Protein AF-A0A2D1V2A5-F1 (afdb_monomer_lite)

Radius of gyration: 15.81 Å; chains: 1; bounding box: 37×21×39 Å

Sequence (69 aa):
WRREKCTEEYHYWQNLNENRTLWKLGTLPPGLITYYKTTKPLDKSWHVLGLGYNPSISMDEIRNAAVVH

Foldseek 3Di:
DVVLCLVVQLVVVCVVCVVVPVHDDDSVVSVCVSCPPVDDDDDLQAEAEDPPHDPPDDPVSVVSHPDYD

Structure (mmCIF, N/CA/C/O backbone):
data_AF-A0A2D1V2A5-F1
#
_entry.id   AF-A0A2D1V2A5-F1
#
loop_
_atom_site.group_PDB
_atom_site.id
_atom_site.type_symbol
_atom_site.label_atom_id
_atom_site.label_alt_id
_atom_site.label_comp_id
_atom_site.label_asym_id
_atom_site.label_entity_id
_atom_site.label_seq_id
_atom_site.pdbx_PDB_ins_code
_atom_site.Cartn_x
_atom_site.Cartn_y
_atom_site.Cartn_z
_atom_site.occupancy
_atom_site.B_iso_or_equiv
_atom_site.auth_seq_id
_atom_site.auth_comp_id
_atom_site.auth_asym_id
_atom_site.auth_atom_id
_atom_site.pdbx_PDB_model_num
ATOM 1 N N . TRP A 1 1 ? -13.397 5.302 0.716 1.00 94.62 1 TRP A N 1
ATOM 2 C CA . TRP A 1 1 ? -12.534 5.909 1.749 1.00 94.62 1 TRP A CA 1
ATOM 3 C C . TRP A 1 1 ? -13.285 6.909 2.607 1.00 94.62 1 TRP A C 1
ATOM 5 O O . TRP A 1 1 ? -13.407 6.640 3.785 1.00 94.62 1 TRP A O 1
ATOM 15 N N . ARG A 1 2 ? -13.874 7.983 2.052 1.00 96.56 2 ARG A N 1
ATOM 16 C CA . ARG A 1 2 ? -14.683 8.939 2.842 1.00 96.56 2 ARG A CA 1
ATOM 17 C C . ARG A 1 2 ? -15.847 8.296 3.609 1.00 96.56 2 ARG A C 1
ATOM 19 O O . ARG A 1 2 ? -15.954 8.483 4.809 1.00 96.56 2 ARG A O 1
ATOM 26 N N . ARG A 1 3 ? -16.680 7.497 2.932 1.00 97.56 3 ARG A N 1
ATOM 27 C CA . ARG A 1 3 ? -17.831 6.819 3.564 1.00 97.56 3 ARG A CA 1
ATOM 28 C C . ARG A 1 3 ? -17.422 5.851 4.681 1.00 97.56 3 ARG A C 1
ATOM 30 O O . ARG A 1 3 ? -18.076 5.809 5.710 1.00 97.56 3 ARG A O 1
ATOM 37 N N . GLU A 1 4 ? -16.327 5.127 4.470 1.00 95.81 4 GLU A N 1
ATOM 38 C CA . GLU A 1 4 ? -15.789 4.131 5.412 1.00 95.81 4 GLU A CA 1
ATOM 39 C C . GLU A 1 4 ? -14.765 4.735 6.389 1.00 95.81 4 GLU A C 1
ATOM 41 O O . GLU A 1 4 ? -14.064 3.996 7.070 1.00 95.81 4 GLU A O 1
ATOM 46 N N . LYS A 1 5 ? -14.610 6.069 6.412 1.00 97.31 5 LYS A N 1
ATOM 47 C CA . LYS A 1 5 ? -13.696 6.790 7.313 1.00 97.31 5 LYS A CA 1
ATOM 48 C C . LYS A 1 5 ? -12.223 6.338 7.272 1.00 97.31 5 LYS A C 1
ATOM 50 O O . LYS A 1 5 ? -11.472 6.553 8.216 1.00 97.31 5 LYS A O 1
ATOM 55 N N . CYS A 1 6 ? -11.759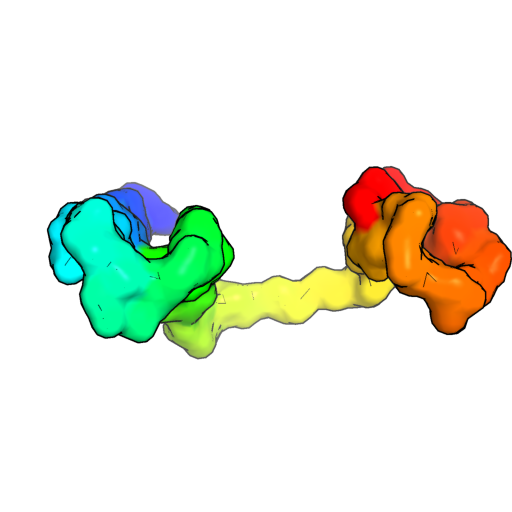 5.787 6.145 1.00 98.19 6 CYS A N 1
ATOM 56 C CA . CYS A 1 6 ? -10.397 5.240 6.023 1.00 98.19 6 CYS A CA 1
ATOM 57 C C . CYS A 1 6 ? -9.298 6.272 6.324 1.00 98.19 6 CYS A C 1
ATOM 59 O O . CYS A 1 6 ? -8.245 5.919 6.833 1.00 98.19 6 CYS A O 1
ATOM 61 N N . THR A 1 7 ? -9.525 7.547 5.995 1.00 98.00 7 THR A N 1
ATOM 62 C CA . THR A 1 7 ? -8.558 8.620 6.267 1.00 98.00 7 THR A CA 1
ATOM 63 C C . THR A 1 7 ? -8.349 8.821 7.767 1.00 98.00 7 THR A C 1
ATOM 65 O O . THR A 1 7 ? -7.214 8.969 8.206 1.00 98.00 7 THR A O 1
ATOM 68 N N . GLU A 1 8 ? -9.423 8.788 8.553 1.00 98.38 8 GLU A N 1
ATOM 69 C CA . GLU A 1 8 ? -9.370 8.956 10.009 1.00 98.38 8 GLU A CA 1
ATOM 70 C C . GLU A 1 8 ? -8.657 7.766 10.663 1.00 98.38 8 GLU A C 1
ATOM 72 O O . GLU A 1 8 ? -7.738 7.970 11.451 1.00 98.38 8 GLU A O 1
ATOM 77 N N . GLU A 1 9 ? -8.996 6.542 10.251 1.00 98.12 9 GLU A N 1
ATOM 78 C CA . GLU A 1 9 ? -8.332 5.309 10.701 1.00 98.12 9 GLU A CA 1
ATOM 79 C C . GLU A 1 9 ? -6.830 5.314 10.368 1.00 98.12 9 GLU A C 1
ATOM 81 O O . GLU A 1 9 ? -5.980 5.045 11.218 1.00 98.12 9 GLU A O 1
ATOM 86 N N . TYR A 1 10 ? -6.477 5.696 9.140 1.00 98.31 10 TYR A N 1
ATOM 87 C CA . TYR A 1 10 ? -5.086 5.796 8.706 1.00 98.31 10 TYR A CA 1
ATOM 88 C C . TYR A 1 10 ? -4.286 6.793 9.557 1.00 98.31 10 TYR A C 1
ATOM 90 O O . TYR A 1 10 ? -3.158 6.503 9.963 1.00 98.31 10 TYR A O 1
ATOM 98 N N . HIS A 1 11 ? -4.863 7.960 9.863 1.00 98.19 11 HIS A N 1
ATOM 99 C CA . HIS A 1 11 ? -4.218 8.949 10.727 1.00 98.19 11 HIS A CA 1
ATOM 100 C C . HIS A 1 11 ? -4.162 8.518 12.192 1.00 98.19 11 HIS A C 1
ATOM 102 O O . HIS A 1 11 ? -3.159 8.795 12.846 1.00 98.19 11 HIS A O 1
ATOM 108 N N . TYR A 1 12 ? -5.167 7.796 12.694 1.00 98.19 12 TYR A N 1
ATOM 109 C CA . TYR A 1 12 ? -5.124 7.199 14.027 1.00 98.19 12 TYR A CA 1
ATOM 110 C C . TYR A 1 12 ? -3.888 6.303 14.189 1.00 98.19 12 TYR A C 1
ATOM 112 O O . TYR A 1 12 ? -3.094 6.517 15.105 1.00 98.19 12 TYR A O 1
ATOM 120 N N . TRP A 1 13 ? -3.655 5.375 13.253 1.00 98.00 13 TRP A N 1
ATOM 121 C CA . TRP A 1 13 ? -2.486 4.490 13.299 1.00 98.00 13 TRP A CA 1
ATOM 122 C C . TRP A 1 13 ? -1.157 5.227 13.127 1.00 98.00 13 TRP A C 1
ATOM 124 O O . TRP A 1 13 ? -0.170 4.85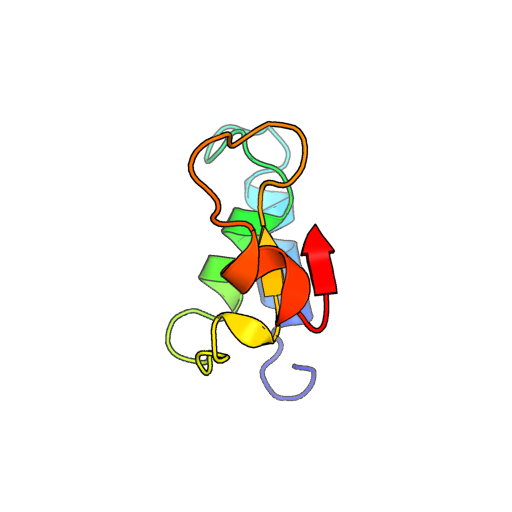7 13.763 1.00 98.00 13 TRP A O 1
ATOM 134 N N . GLN A 1 14 ? -1.111 6.272 12.295 1.00 97.69 14 GLN A N 1
ATOM 135 C CA . GLN A 1 14 ? 0.094 7.094 12.170 1.00 97.69 14 GLN A CA 1
ATOM 136 C C . GLN A 1 14 ? 0.428 7.832 13.468 1.00 97.69 14 GLN A C 1
ATOM 138 O O . GLN A 1 14 ? 1.571 7.767 13.910 1.00 97.69 14 GLN A O 1
ATOM 143 N N . ASN A 1 15 ? -0.558 8.478 14.095 1.00 97.75 15 ASN A N 1
ATOM 144 C CA . ASN A 1 15 ? -0.360 9.213 15.345 1.00 97.75 15 ASN A CA 1
ATOM 145 C C . ASN A 1 15 ? 0.010 8.263 16.489 1.00 97.75 15 ASN A C 1
ATOM 147 O O . ASN A 1 15 ? 0.899 8.552 17.283 1.00 97.75 15 ASN A O 1
ATOM 151 N N . LEU A 1 16 ? -0.616 7.083 16.543 1.00 97.75 16 LEU A N 1
ATOM 152 C CA . LEU A 1 16 ? -0.291 6.078 17.551 1.00 97.75 16 LEU A CA 1
ATOM 153 C C . LEU A 1 16 ? 1.165 5.589 17.441 1.00 97.75 16 LEU A C 1
ATOM 155 O O . LEU A 1 16 ? 1.783 5.267 18.453 1.00 97.75 16 LEU A O 1
ATOM 159 N N . ASN A 1 17 ? 1.729 5.565 16.228 1.00 97.62 17 ASN A N 1
ATOM 160 C CA . ASN A 1 17 ? 3.129 5.218 15.985 1.00 97.62 17 ASN A CA 1
ATOM 161 C C . ASN A 1 17 ? 4.045 6.443 15.780 1.00 97.62 17 ASN A C 1
ATOM 163 O O . ASN A 1 17 ? 5.127 6.301 15.211 1.00 97.62 17 ASN A O 1
ATOM 167 N N . GLU A 1 18 ? 3.666 7.638 16.241 1.00 96.25 18 GLU A N 1
ATOM 168 C CA . GLU A 1 18 ? 4.471 8.861 16.067 1.00 96.25 18 GLU A CA 1
ATOM 169 C C . GLU A 1 18 ? 5.897 8.696 16.626 1.00 96.25 18 GLU A C 1
ATOM 171 O O . GLU A 1 18 ? 6.884 9.043 15.977 1.00 96.25 18 GLU A O 1
ATOM 176 N N . ASN A 1 19 ? 6.014 8.022 17.773 1.00 96.31 19 ASN A N 1
ATOM 177 C CA . ASN A 1 19 ? 7.291 7.719 18.425 1.00 96.31 19 ASN A CA 1
ATOM 178 C C . ASN A 1 19 ? 7.994 6.460 17.872 1.00 96.31 19 ASN A C 1
ATOM 180 O O . ASN A 1 19 ? 9.001 6.024 18.430 1.00 96.31 19 ASN A O 1
ATOM 184 N N . ARG A 1 20 ? 7.478 5.858 16.788 1.00 94.19 20 ARG A N 1
ATOM 185 C CA . ARG A 1 20 ? 8.026 4.668 16.101 1.00 94.19 20 ARG A CA 1
ATOM 186 C C . ARG A 1 20 ? 8.240 3.443 16.996 1.00 94.19 20 ARG A C 1
ATOM 188 O O . ARG A 1 20 ? 9.164 2.655 16.783 1.00 94.19 20 ARG A O 1
ATOM 195 N N . THR A 1 21 ? 7.392 3.277 18.004 1.00 96.00 21 THR A N 1
ATOM 196 C CA . THR A 1 21 ? 7.476 2.180 18.976 1.00 96.00 21 THR A CA 1
ATOM 197 C C . THR A 1 21 ? 6.761 0.910 18.515 1.00 96.00 21 THR A C 1
ATOM 199 O O . THR A 1 21 ? 7.150 -0.177 18.932 1.00 96.00 21 THR A O 1
ATOM 202 N N . LEU A 1 22 ? 5.756 1.018 17.639 1.00 96.31 22 LEU A N 1
ATOM 203 C CA . LEU A 1 22 ? 5.009 -0.121 17.090 1.00 96.31 22 LEU A CA 1
ATOM 204 C C . LEU A 1 22 ? 5.691 -0.702 15.845 1.00 96.31 22 LEU A C 1
ATOM 206 O O . LEU A 1 22 ? 5.781 -1.918 15.691 1.00 96.31 22 LEU A O 1
ATOM 210 N N . TRP A 1 23 ? 6.194 0.157 14.954 1.00 95.56 23 TRP A N 1
ATOM 211 C CA . TRP A 1 23 ? 6.969 -0.249 13.777 1.00 95.56 23 TRP A CA 1
ATOM 212 C C . TRP A 1 23 ? 7.969 0.825 13.342 1.00 95.56 23 TRP A C 1
ATOM 214 O O . TRP A 1 23 ? 7.779 2.019 13.569 1.00 95.56 23 TRP A O 1
ATOM 224 N N . LYS A 1 24 ? 9.031 0.386 12.651 1.00 94.75 24 LYS A N 1
ATOM 225 C CA . LYS A 1 24 ? 10.090 1.265 12.116 1.00 94.75 24 LYS A CA 1
ATOM 226 C C . LYS A 1 24 ? 9.845 1.733 10.678 1.00 94.75 24 LYS A C 1
ATOM 228 O O . LYS A 1 24 ? 10.396 2.757 10.275 1.00 94.75 24 LYS A O 1
ATOM 233 N N . LEU A 1 25 ? 9.056 0.970 9.915 1.00 92.19 25 LEU A N 1
ATOM 234 C CA . LEU A 1 25 ? 8.683 1.285 8.531 1.00 92.19 25 LEU A CA 1
ATOM 235 C C . LEU A 1 25 ? 7.917 2.616 8.450 1.00 92.19 25 LEU A C 1
ATOM 237 O O . LEU A 1 25 ? 7.412 3.116 9.449 1.00 92.19 25 LEU A O 1
ATOM 241 N N . GLY A 1 26 ? 7.845 3.194 7.251 1.00 92.19 26 GLY A N 1
ATOM 242 C CA . GLY A 1 26 ? 7.100 4.430 7.011 1.00 92.19 26 GLY A CA 1
ATOM 243 C C . GLY A 1 26 ? 5.582 4.218 7.010 1.00 92.19 26 GLY A C 1
ATOM 244 O O . GLY A 1 26 ? 4.993 3.655 7.927 1.00 92.19 26 GLY A O 1
ATOM 245 N N . THR A 1 27 ? 4.939 4.661 5.939 1.00 95.50 27 THR A N 1
ATOM 246 C CA . THR A 1 27 ? 3.477 4.690 5.783 1.00 95.50 27 THR A CA 1
ATOM 247 C C . THR A 1 27 ? 2.848 3.357 5.371 1.00 95.50 27 THR A C 1
ATOM 249 O O . THR A 1 27 ? 1.624 3.234 5.340 1.00 95.50 27 THR A O 1
ATOM 252 N N . LEU A 1 28 ? 3.658 2.334 5.082 1.00 95.94 28 LEU A N 1
ATOM 253 C CA . LEU A 1 28 ? 3.154 1.034 4.639 1.00 95.94 28 LEU A CA 1
ATOM 254 C C . LEU A 1 28 ? 2.301 0.325 5.714 1.00 95.94 28 LEU A C 1
ATOM 256 O O . LEU A 1 28 ? 1.167 -0.035 5.394 1.00 95.94 28 LEU A O 1
ATOM 260 N N . PRO A 1 29 ? 2.755 0.149 6.974 1.00 97.62 29 PRO A N 1
ATOM 261 C CA . PRO A 1 29 ? 1.940 -0.510 7.995 1.00 97.62 29 PRO A CA 1
ATOM 262 C C . PRO A 1 29 ? 0.572 0.143 8.260 1.00 97.62 29 PRO A C 1
ATOM 264 O O . PRO A 1 29 ? -0.417 -0.590 8.213 1.00 97.62 29 PRO A O 1
ATOM 267 N N . PRO A 1 30 ? 0.441 1.475 8.460 1.00 97.50 30 PRO A N 1
ATOM 268 C CA . PRO A 1 30 ? -0.876 2.072 8.681 1.00 97.50 30 PRO A CA 1
ATOM 269 C C . PRO A 1 30 ? -1.790 1.918 7.457 1.00 97.50 30 PRO A C 1
ATOM 271 O O . PRO A 1 30 ? -2.994 1.732 7.620 1.00 97.50 30 PRO A O 1
ATOM 274 N N . GLY A 1 31 ? -1.243 1.902 6.234 1.00 97.50 31 GLY A N 1
ATOM 275 C CA . GLY A 1 31 ? -2.011 1.593 5.025 1.00 97.50 31 GLY A CA 1
ATOM 276 C C . GLY A 1 31 ? -2.553 0.159 5.019 1.00 97.50 31 GLY A C 1
ATOM 277 O O . GLY A 1 31 ? -3.741 -0.050 4.785 1.00 97.50 31 GLY A O 1
ATOM 278 N N . LEU A 1 32 ? -1.709 -0.829 5.330 1.00 97.31 32 LEU A N 1
ATOM 279 C CA . LEU A 1 32 ? -2.116 -2.239 5.377 1.00 97.31 32 LEU A CA 1
ATOM 280 C C . LEU A 1 32 ? -3.186 -2.507 6.442 1.00 97.31 32 LEU A C 1
ATOM 282 O O . LEU A 1 32 ? -4.122 -3.258 6.175 1.00 97.31 32 LEU A O 1
ATOM 286 N N . ILE A 1 33 ? -3.068 -1.883 7.618 1.00 97.00 33 ILE A N 1
ATOM 287 C CA . ILE A 1 33 ? -4.058 -2.017 8.695 1.00 97.00 33 ILE A CA 1
ATOM 288 C C . ILE A 1 33 ? -5.387 -1.375 8.275 1.00 97.00 33 ILE A C 1
ATOM 290 O O . ILE A 1 33 ? -6.425 -2.032 8.340 1.00 97.00 33 ILE A O 1
ATOM 294 N N . THR A 1 34 ? -5.348 -0.142 7.755 1.00 98.12 34 THR A N 1
ATOM 295 C CA . THR A 1 34 ? -6.545 0.603 7.313 1.00 98.12 34 THR A CA 1
ATOM 296 C C . THR A 1 34 ? -7.367 -0.168 6.276 1.00 98.12 34 THR A C 1
ATOM 298 O O . THR A 1 34 ? -8.595 -0.111 6.285 1.00 98.12 34 THR A O 1
ATOM 301 N N . TYR A 1 35 ? -6.703 -0.895 5.373 1.00 97.44 35 TYR A N 1
ATOM 302 C CA . TYR A 1 35 ? -7.355 -1.621 4.279 1.00 97.44 35 TYR A CA 1
ATOM 303 C C . TYR A 1 35 ? -7.408 -3.137 4.486 1.00 97.44 35 TYR A C 1
ATOM 305 O O . TYR A 1 35 ? -7.675 -3.887 3.542 1.00 97.44 35 TYR A O 1
ATOM 313 N N . TYR A 1 36 ? -7.175 -3.623 5.706 1.00 96.06 36 TYR A N 1
ATOM 314 C CA . TYR A 1 36 ? -7.177 -5.055 5.980 1.00 96.06 36 TYR A CA 1
ATOM 315 C C . TYR A 1 36 ? -8.492 -5.709 5.521 1.00 96.06 36 TYR A C 1
ATOM 317 O O . TYR A 1 36 ? -9.584 -5.217 5.801 1.00 96.06 36 TYR A O 1
ATOM 325 N N . LYS A 1 37 ? -8.383 -6.814 4.767 1.00 95.62 37 LYS A N 1
ATOM 326 C CA . LYS A 1 37 ? -9.499 -7.560 4.139 1.00 95.62 37 LYS A CA 1
ATOM 327 C C . LYS A 1 37 ? -10.373 -6.784 3.139 1.00 95.62 37 LYS A C 1
ATOM 329 O O . LYS A 1 37 ? -11.309 -7.368 2.597 1.00 95.62 37 LYS A O 1
ATOM 334 N N . THR A 1 38 ? -10.074 -5.521 2.840 1.00 96.31 38 THR A N 1
ATOM 335 C CA . THR A 1 38 ? -10.844 -4.699 1.885 1.00 96.31 38 THR A CA 1
ATOM 336 C C . THR A 1 38 ? -10.065 -4.367 0.610 1.00 96.31 38 THR A C 1
ATOM 338 O O . THR A 1 38 ? -10.555 -3.633 -0.249 1.00 96.31 38 THR A O 1
ATOM 341 N N . THR A 1 39 ? -8.875 -4.949 0.439 1.00 95.94 39 THR A N 1
ATOM 342 C CA . THR A 1 39 ? -8.072 -4.832 -0.781 1.00 95.94 39 THR A CA 1
ATOM 343 C C . THR A 1 39 ? -8.528 -5.796 -1.877 1.00 95.94 39 THR A C 1
ATOM 345 O O . THR A 1 39 ? -9.196 -6.807 -1.640 1.00 95.94 39 THR A O 1
ATOM 348 N N . LYS A 1 40 ? -8.138 -5.480 -3.113 1.00 96.00 40 LYS A N 1
ATOM 349 C CA . LYS A 1 40 ? -8.199 -6.391 -4.257 1.00 96.00 40 LYS A CA 1
ATOM 350 C C . LYS A 1 40 ? -6.780 -6.583 -4.786 1.00 96.00 40 LYS A C 1
ATOM 352 O O . LYS A 1 40 ? -6.065 -5.587 -4.898 1.00 96.00 40 LYS A O 1
ATOM 357 N N . PRO A 1 41 ? -6.355 -7.823 -5.074 1.00 95.44 41 PRO A N 1
ATOM 358 C CA . PRO A 1 41 ? -5.050 -8.043 -5.670 1.00 95.44 41 PRO A CA 1
ATOM 359 C C . PRO A 1 41 ? -5.030 -7.455 -7.083 1.00 95.44 41 PRO A C 1
ATOM 361 O O . PRO A 1 41 ? -6.018 -7.549 -7.814 1.00 95.44 41 PRO A O 1
ATOM 364 N N . LEU A 1 42 ? -3.901 -6.860 -7.453 1.00 95.25 42 LEU A N 1
ATOM 365 C CA . LEU A 1 42 ? -3.581 -6.540 -8.839 1.00 95.25 42 LEU A CA 1
ATOM 366 C C . LEU A 1 42 ? -2.663 -7.628 -9.385 1.00 95.25 42 LEU A C 1
ATOM 368 O O . LEU A 1 42 ? -1.882 -8.215 -8.633 1.00 95.25 42 LEU A O 1
ATOM 372 N N . ASP A 1 43 ? -2.761 -7.889 -10.687 1.00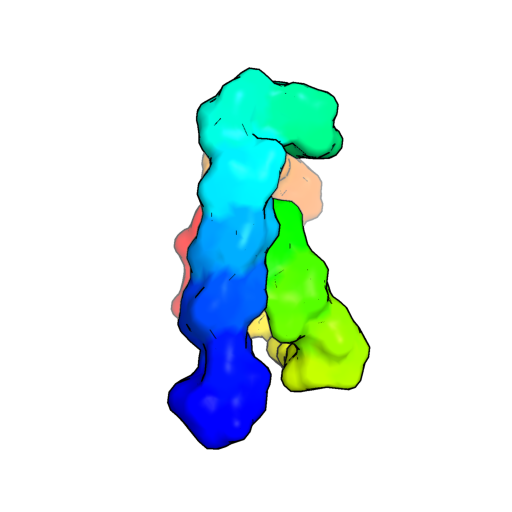 96.00 43 ASP A N 1
ATOM 373 C CA . ASP A 1 43 ? -1.790 -8.753 -11.350 1.00 96.00 43 ASP A CA 1
ATOM 374 C C . ASP A 1 43 ? -0.382 -8.144 -11.242 1.00 96.00 43 ASP A C 1
ATOM 376 O O . ASP A 1 43 ? -0.220 -6.922 -11.303 1.00 96.00 43 ASP A O 1
ATOM 380 N N . LYS A 1 44 ? 0.640 -8.991 -11.076 1.00 92.19 44 LYS A N 1
ATOM 381 C CA . LYS A 1 44 ? 2.027 -8.550 -10.866 1.00 92.19 44 LYS A CA 1
ATOM 382 C C . LYS A 1 44 ? 2.547 -7.678 -12.015 1.00 92.19 44 LYS A C 1
ATOM 384 O O . LYS A 1 44 ? 3.360 -6.791 -11.769 1.00 92.19 44 LYS A O 1
ATOM 389 N N . SER A 1 45 ? 2.053 -7.875 -13.239 1.00 95.50 45 SER A N 1
ATOM 390 C CA . SER A 1 45 ? 2.412 -7.046 -14.398 1.00 95.50 45 SER A CA 1
ATOM 391 C C . SER A 1 45 ? 2.016 -5.574 -14.244 1.00 95.50 45 SER A C 1
ATOM 393 O O . SER A 1 45 ? 2.620 -4.717 -14.877 1.00 95.50 45 SER A O 1
ATOM 395 N N . TRP A 1 46 ? 1.068 -5.226 -13.368 1.00 97.75 46 TRP A N 1
ATOM 396 C CA . TRP A 1 46 ? 0.726 -3.820 -13.129 1.00 97.75 46 TRP A CA 1
ATOM 397 C C . TRP A 1 46 ? 1.799 -3.065 -12.343 1.00 97.75 46 TRP A C 1
ATOM 399 O O . TRP A 1 46 ? 1.911 -1.850 -12.492 1.00 97.75 46 TRP A O 1
ATOM 409 N N . HIS A 1 47 ? 2.563 -3.756 -11.492 1.00 96.50 47 HIS A N 1
ATOM 410 C CA . HIS A 1 47 ? 3.542 -3.123 -10.612 1.00 96.50 47 HIS A CA 1
ATOM 411 C C . HIS A 1 47 ? 4.659 -4.095 -10.212 1.00 96.50 47 HIS A C 1
ATOM 413 O O . HIS A 1 47 ? 4.484 -4.946 -9.333 1.00 96.50 47 HIS A O 1
ATOM 419 N N . VAL A 1 48 ? 5.836 -3.916 -10.810 1.00 96.25 48 VAL A N 1
ATOM 420 C CA . VAL A 1 48 ? 7.049 -4.670 -10.476 1.00 96.25 48 VAL A CA 1
ATOM 421 C C . VAL A 1 48 ? 7.938 -3.819 -9.574 1.00 96.25 48 VAL A C 1
ATOM 423 O O . VAL A 1 48 ? 8.386 -2.751 -9.972 1.00 96.25 48 VAL A O 1
ATOM 426 N N . LEU A 1 49 ? 8.193 -4.304 -8.358 1.00 94.12 49 LEU A N 1
ATOM 427 C CA . LEU A 1 49 ? 9.060 -3.660 -7.369 1.00 94.12 49 LEU A CA 1
ATOM 428 C C . LEU A 1 49 ? 10.440 -4.319 -7.344 1.00 94.12 49 LEU A C 1
ATOM 430 O O . LEU A 1 49 ? 10.529 -5.546 -7.298 1.00 94.12 49 LEU A O 1
ATOM 434 N N . GLY A 1 50 ? 11.486 -3.508 -7.222 1.00 92.75 50 GLY A N 1
ATOM 435 C CA . GLY A 1 50 ? 12.829 -3.936 -6.844 1.00 92.75 50 GLY A CA 1
ATOM 436 C C . GLY A 1 50 ? 13.896 -3.711 -7.905 1.00 92.75 50 GLY A C 1
ATOM 437 O O . GLY A 1 50 ? 15.014 -4.211 -7.747 1.00 92.75 50 GLY A O 1
ATOM 438 N N . LEU A 1 51 ? 13.589 -2.967 -8.972 1.00 90.50 51 LEU A N 1
ATOM 439 C CA . LEU A 1 51 ? 14.612 -2.628 -9.954 1.00 90.50 51 LEU A CA 1
ATOM 440 C C . LEU A 1 51 ? 15.694 -1.767 -9.281 1.00 90.50 51 LEU A C 1
ATOM 442 O O . LEU A 1 51 ? 15.404 -0.796 -8.592 1.00 90.50 51 LEU A O 1
ATOM 446 N N . GLY A 1 52 ? 16.958 -2.150 -9.457 1.00 91.12 52 GLY A N 1
ATOM 447 C CA . GLY A 1 52 ? 18.104 -1.452 -8.864 1.00 91.12 52 GLY A CA 1
ATOM 448 C C . GLY A 1 52 ? 18.592 -2.003 -7.520 1.00 91.12 52 GLY A C 1
ATOM 449 O O . GLY A 1 52 ? 19.684 -1.633 -7.100 1.00 91.12 52 GLY A O 1
ATOM 450 N N . TYR A 1 53 ? 17.8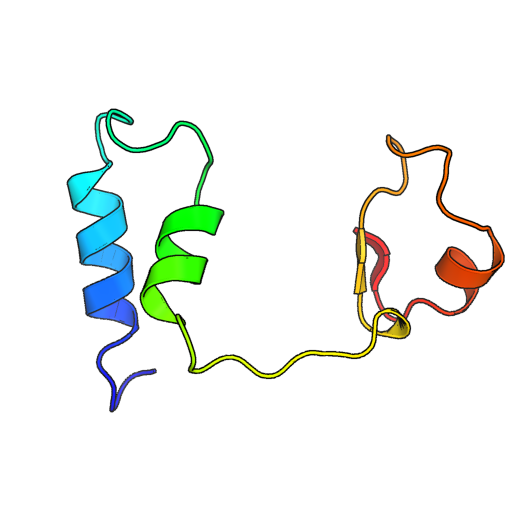62 -2.916 -6.867 1.00 94.31 53 TYR A N 1
ATOM 451 C CA . TYR A 1 53 ? 18.358 -3.574 -5.643 1.00 94.31 53 TYR A CA 1
ATOM 452 C C . TYR A 1 53 ? 17.991 -5.055 -5.499 1.00 94.31 53 TYR A C 1
ATOM 454 O O . TYR A 1 53 ? 18.580 -5.745 -4.669 1.00 94.31 53 TYR A O 1
ATOM 462 N N . ASN A 1 54 ? 17.058 -5.571 -6.300 1.00 94.94 54 ASN A N 1
ATOM 463 C CA . ASN A 1 54 ? 16.732 -6.989 -6.334 1.00 94.94 54 ASN A CA 1
ATOM 464 C C . ASN A 1 54 ? 17.220 -7.624 -7.653 1.00 94.94 54 ASN A C 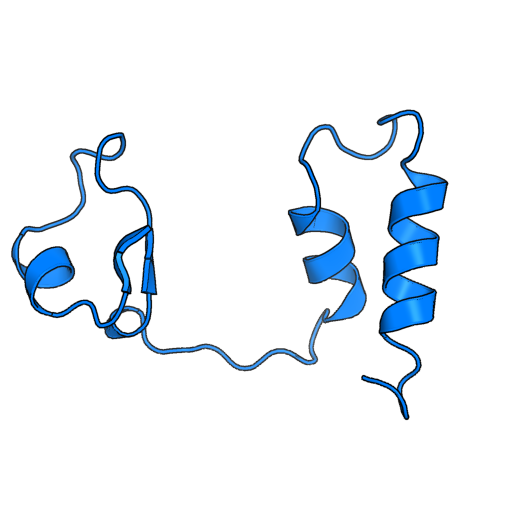1
ATOM 466 O O . ASN A 1 54 ? 16.549 -7.483 -8.678 1.00 94.94 54 ASN A O 1
ATOM 470 N N . PRO A 1 55 ? 18.344 -8.368 -7.649 1.00 92.81 55 PRO A N 1
ATOM 471 C CA . PRO A 1 55 ? 18.892 -8.978 -8.862 1.00 92.81 55 PRO A CA 1
ATOM 472 C C . PRO A 1 55 ? 18.101 -10.205 -9.346 1.00 92.81 55 PRO A C 1
ATOM 474 O O . PRO A 1 55 ? 18.420 -10.750 -10.396 1.00 92.81 55 PRO A O 1
ATOM 477 N N . SER A 1 56 ? 17.096 -10.668 -8.591 1.00 95.69 56 SER A N 1
ATOM 478 C CA . SER A 1 56 ? 16.301 -11.856 -8.944 1.00 95.69 56 SER A CA 1
ATOM 479 C C . SER A 1 56 ? 15.117 -11.571 -9.873 1.00 95.69 56 SER A C 1
ATOM 481 O O . SER A 1 56 ? 14.459 -12.510 -10.316 1.00 95.69 56 SER A O 1
ATOM 483 N N . ILE A 1 57 ? 14.828 -10.299 -10.168 1.00 93.81 57 ILE A N 1
ATOM 484 C CA . ILE A 1 57 ? 13.724 -9.931 -11.060 1.00 93.81 57 ILE A CA 1
ATOM 485 C C . ILE A 1 57 ? 14.124 -10.252 -12.496 1.00 93.81 57 ILE A C 1
ATOM 487 O O . ILE A 1 57 ? 15.163 -9.798 -12.981 1.00 93.81 57 ILE A O 1
ATOM 491 N N . SER A 1 58 ? 13.292 -11.027 -13.185 1.00 94.31 58 SER A N 1
ATOM 492 C CA . SER A 1 58 ? 13.575 -11.405 -14.565 1.00 94.31 58 SER A CA 1
ATOM 493 C C . SER A 1 58 ? 13.405 -10.220 -15.521 1.00 94.31 58 SER A C 1
ATOM 495 O O . SER A 1 58 ? 12.570 -9.333 -15.324 1.00 94.31 58 SER A O 1
ATOM 497 N N . MET A 1 59 ? 14.163 -10.232 -16.619 1.00 94.00 59 MET A N 1
ATOM 498 C CA . MET A 1 59 ? 14.017 -9.219 -17.669 1.00 94.00 59 MET A CA 1
ATOM 499 C C . MET A 1 59 ? 12.622 -9.224 -18.298 1.00 94.00 59 MET A C 1
ATOM 501 O O . MET A 1 59 ? 12.153 -8.180 -18.743 1.00 94.00 59 MET A O 1
ATOM 505 N N . ASP A 1 60 ? 11.950 -10.372 -18.325 1.00 95.44 60 ASP A N 1
ATOM 506 C CA . ASP A 1 60 ? 10.605 -10.478 -18.884 1.00 95.44 60 ASP A CA 1
ATOM 507 C C . ASP A 1 60 ? 9.559 -9.846 -17.965 1.00 95.44 60 ASP A C 1
ATOM 509 O O . ASP A 1 60 ? 8.655 -9.173 -18.453 1.00 95.44 60 ASP A O 1
ATOM 513 N N . GLU A 1 61 ? 9.703 -9.962 -16.644 1.00 95.00 61 GLU A N 1
ATOM 514 C CA . GLU A 1 61 ? 8.853 -9.222 -15.703 1.00 95.00 61 GLU A CA 1
ATOM 515 C C . GLU A 1 61 ? 9.040 -7.712 -15.845 1.00 95.00 61 GLU A C 1
ATOM 517 O O . GLU A 1 61 ? 8.055 -6.983 -15.864 1.00 95.00 61 GLU A O 1
ATOM 522 N N . ILE A 1 62 ? 10.281 -7.242 -16.014 1.00 94.50 62 ILE A N 1
ATOM 523 C CA . ILE A 1 62 ? 10.573 -5.815 -16.223 1.00 94.50 62 ILE A CA 1
ATOM 524 C C . ILE A 1 62 ? 9.947 -5.316 -17.531 1.00 94.50 62 ILE A C 1
ATOM 526 O O . ILE A 1 62 ? 9.331 -4.255 -17.551 1.00 94.50 62 ILE A O 1
ATOM 530 N N . ARG A 1 63 ? 10.081 -6.075 -18.626 1.00 95.38 63 ARG A N 1
ATOM 531 C CA . ARG A 1 63 ? 9.540 -5.695 -19.944 1.00 95.38 63 ARG A CA 1
ATOM 532 C C . ARG A 1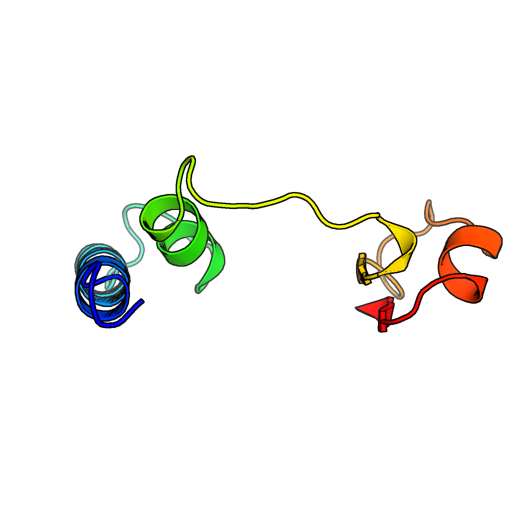 63 ? 8.016 -5.651 -19.980 1.00 95.38 63 ARG A C 1
ATOM 534 O O . ARG A 1 63 ? 7.462 -4.826 -20.696 1.00 95.38 63 ARG A O 1
ATOM 541 N N . ASN A 1 64 ? 7.356 -6.542 -19.243 1.00 96.12 64 ASN A N 1
ATOM 542 C CA . ASN A 1 64 ? 5.897 -6.638 -19.206 1.00 96.12 64 ASN A CA 1
ATOM 543 C C . ASN A 1 64 ? 5.258 -5.754 -18.119 1.00 96.12 64 ASN A C 1
ATOM 545 O O . ASN A 1 64 ? 4.035 -5.752 -17.983 1.00 96.12 64 ASN A O 1
ATOM 549 N N . ALA A 1 65 ? 6.057 -5.027 -17.333 1.00 97.06 65 ALA A N 1
ATOM 550 C CA . ALA A 1 65 ? 5.556 -4.177 -16.266 1.00 97.06 65 ALA A CA 1
ATOM 551 C C . ALA A 1 65 ? 4.896 -2.905 -16.817 1.00 97.06 65 ALA A C 1
ATOM 553 O O . ALA A 1 65 ? 5.491 -2.174 -17.607 1.00 97.06 65 ALA A O 1
ATOM 554 N N . ALA A 1 66 ? 3.700 -2.582 -16.329 1.00 97.75 66 ALA A N 1
ATOM 555 C CA . ALA A 1 66 ? 3.083 -1.279 -16.559 1.00 97.75 66 ALA A CA 1
ATOM 556 C C . ALA A 1 66 ? 3.789 -0.174 -15.753 1.00 97.75 66 ALA A C 1
ATOM 558 O O . ALA A 1 66 ? 3.956 0.944 -16.238 1.00 97.75 66 ALA A O 1
ATOM 559 N N . VAL A 1 67 ? 4.209 -0.492 -14.524 1.00 97.38 67 VAL A N 1
ATOM 560 C CA . VAL A 1 67 ? 4.979 0.390 -13.639 1.00 97.38 67 VAL A CA 1
ATOM 561 C C . VAL A 1 67 ? 6.126 -0.398 -13.016 1.00 97.38 67 VAL A C 1
ATOM 563 O O . VAL A 1 67 ? 5.922 -1.502 -12.505 1.00 97.38 67 VAL A O 1
ATOM 566 N N . VAL A 1 68 ? 7.319 0.196 -13.023 1.00 95.44 68 VAL A N 1
ATOM 567 C CA . VAL A 1 68 ? 8.504 -0.323 -12.334 1.00 95.44 68 VAL A CA 1
ATOM 568 C C . VAL A 1 68 ? 8.852 0.612 -11.180 1.00 95.44 68 VAL A C 1
ATOM 570 O O . VAL A 1 68 ? 8.941 1.823 -11.382 1.00 95.44 68 VAL A O 1
ATOM 573 N N . HIS A 1 69 ? 9.022 0.042 -9.988 1.00 94.19 69 HIS A N 1
ATOM 574 C CA . HIS A 1 69 ? 9.358 0.740 -8.748 1.00 94.19 69 HIS A CA 1
ATOM 575 C C . HIS A 1 69 ? 10.701 0.260 -8.201 1.00 94.19 69 HIS A C 1
ATOM 577 O O . HIS A 1 69 ? 10.917 -0.975 -8.128 1.00 94.19 69 HIS A O 1
#

InterPro domains:
  IPR002495 Glycosyl transferase, family 8 [PF01501] (1-69)
  IPR029044 Nucleotide-diphospho-sugar transferases [SSF53448] (1-69)
  IPR029993 Plant galacturonosyltransferase GAUT [PTHR32116] (1-69)

Organism: Pinus sylvestris (NCBI:txid3349)

pLDDT: mean 95.9, std 1.84, range [90.5, 98.38]

Secondary structure (DSSP, 8-state):
-TTTTHHHHHHHHHHHTTTSSS-SS-SHHHHHHHTTTT--PPPGGG-B--TTT-TTS-HHHHHT-S-B-